Protein AF-A0A6B3F4W2-F1 (afdb_monomer)

Nearest PDB structures (foldseek):
  7u3d-assembly1_F  TM=9.964E-01  e=5.078E-24  Streptomyces venezuelae
  7u3d-assembly2_B  TM=9.986E-01  e=7.527E-24  Streptomyces venezuelae
  7u3d-assembly2_C  TM=9.979E-01  e=2.013E-23  Streptomyces venezuelae
  7u3b-assembly3_I  TM=9.941E-01  e=1.191E-23  Streptomyces venezuelae
  7u39-assembly3_C  TM=9.900E-01  e=1.766E-23  Streptomyces venezuelae

pLDDT: mean 97.23, std 4.32, range [54.66, 98.88]

Structure (mmCIF, N/CA/C/O backbone):
data_AF-A0A6B3F4W2-F1
#
_entry.id   AF-A0A6B3F4W2-F1
#
loop_
_atom_site.group_PDB
_atom_site.id
_atom_site.type_symbol
_atom_site.label_atom_id
_atom_site.label_alt_id
_atom_site.label_comp_id
_atom_site.label_asym_id
_atom_site.label_entity_id
_atom_site.label_seq_id
_atom_site.pdbx_PDB_ins_code
_atom_site.Cartn_x
_atom_site.Cartn_y
_atom_site.Cartn_z
_atom_site.occupancy
_atom_site.B_iso_or_equiv
_atom_site.auth_seq_id
_atom_site.auth_comp_id
_atom_site.auth_asym_id
_atom_site.auth_atom_id
_atom_site.pdbx_PDB_model_num
ATOM 1 N N . LYS A 1 1 ? 0.956 6.447 21.893 1.00 78.25 1 LYS A N 1
ATOM 2 C CA . LYS A 1 1 ? 2.076 5.827 21.159 1.00 78.25 1 LYS A CA 1
ATOM 3 C C . LYS A 1 1 ? 2.528 4.644 21.988 1.00 78.25 1 LYS A C 1
ATOM 5 O O . LYS A 1 1 ? 2.749 4.847 23.180 1.00 78.25 1 LYS A O 1
ATOM 10 N N . THR A 1 2 ? 2.556 3.456 21.407 1.00 95.44 2 THR A N 1
ATOM 11 C CA . THR A 1 2 ? 2.868 2.206 22.108 1.00 95.44 2 THR A CA 1
ATOM 12 C C . THR A 1 2 ? 4.387 2.011 22.120 1.00 95.44 2 THR A C 1
ATOM 14 O O . THR A 1 2 ? 5.024 2.216 21.086 1.00 95.44 2 THR A O 1
ATOM 17 N N . PRO A 1 3 ? 5.024 1.699 23.263 1.00 97.56 3 PRO A N 1
ATOM 18 C CA . PRO A 1 3 ? 6.443 1.354 23.280 1.00 97.56 3 PRO A CA 1
ATOM 19 C C . PRO A 1 3 ? 6.730 0.108 22.429 1.00 97.56 3 PRO A C 1
ATOM 21 O O . PRO A 1 3 ? 5.917 -0.811 22.369 1.00 97.56 3 PRO A O 1
ATOM 24 N N . TRP A 1 4 ? 7.910 0.033 21.806 1.00 97.12 4 TRP A N 1
ATOM 25 C CA . TRP A 1 4 ? 8.286 -1.118 20.966 1.00 97.12 4 TRP A CA 1
ATOM 26 C C . TRP A 1 4 ? 8.235 -2.457 21.713 1.00 97.12 4 TRP A C 1
ATOM 28 O O . TRP A 1 4 ? 7.803 -3.452 21.142 1.00 97.12 4 TRP A O 1
ATOM 38 N N . ALA A 1 5 ? 8.626 -2.474 22.991 1.00 97.69 5 ALA A N 1
ATOM 39 C CA . ALA A 1 5 ? 8.584 -3.674 23.829 1.00 97.69 5 ALA A CA 1
ATOM 40 C C . ALA A 1 5 ? 7.156 -4.188 24.094 1.00 97.69 5 ALA A C 1
ATOM 42 O O . ALA A 1 5 ? 6.980 -5.372 24.359 1.00 97.69 5 ALA A O 1
ATOM 43 N N . ASP A 1 6 ? 6.156 -3.310 23.976 1.00 97.94 6 ASP A N 1
ATOM 44 C CA . ASP A 1 6 ? 4.742 -3.617 24.210 1.00 97.94 6 ASP A CA 1
ATOM 45 C C . ASP A 1 6 ? 3.960 -3.761 22.891 1.00 97.94 6 ASP A C 1
ATOM 47 O O . ASP A 1 6 ? 2.735 -3.894 22.893 1.00 97.94 6 ASP A O 1
ATOM 51 N N . THR A 1 7 ? 4.646 -3.683 21.746 1.00 98.56 7 THR A N 1
ATOM 52 C CA . THR A 1 7 ? 4.001 -3.696 20.432 1.00 98.56 7 THR A CA 1
ATOM 53 C C . THR A 1 7 ? 3.621 -5.112 20.018 1.00 98.56 7 THR A C 1
ATOM 55 O O . THR A 1 7 ? 4.458 -6.010 19.958 1.00 98.56 7 THR A O 1
ATOM 58 N N . VAL A 1 8 ? 2.357 -5.283 19.634 1.00 98.62 8 VAL A N 1
ATOM 59 C CA . VAL A 1 8 ? 1.831 -6.483 18.982 1.00 98.62 8 VAL A CA 1
ATOM 60 C C . VAL A 1 8 ? 1.385 -6.108 17.572 1.00 98.62 8 VAL A C 1
ATOM 62 O O . VAL A 1 8 ? 0.374 -5.421 17.393 1.00 98.62 8 VAL A O 1
ATOM 65 N N . LEU A 1 9 ? 2.168 -6.554 16.587 1.00 98.50 9 LEU A N 1
ATOM 66 C CA . LEU A 1 9 ? 1.933 -6.325 15.162 1.00 98.50 9 LEU A CA 1
ATOM 67 C C . LEU A 1 9 ? 0.877 -7.283 14.607 1.00 98.50 9 LEU A C 1
ATOM 69 O O . LEU A 1 9 ? 0.876 -8.476 14.913 1.00 98.50 9 LEU A O 1
ATOM 73 N N . TYR A 1 10 ? 0.010 -6.756 13.747 1.00 98.81 10 TYR A N 1
ATOM 74 C CA . TYR A 1 10 ? -0.969 -7.526 12.991 1.00 98.81 10 TYR A CA 1
ATOM 75 C C . TYR A 1 10 ? -0.874 -7.192 11.502 1.00 98.81 10 TYR A C 1
ATOM 77 O O . TYR A 1 10 ? -1.415 -6.179 11.048 1.00 98.81 10 TYR A O 1
ATOM 85 N N . GLU A 1 11 ? -0.172 -8.039 10.750 1.00 98.88 11 GLU A N 1
ATOM 86 C CA . GLU A 1 11 ? -0.065 -7.915 9.296 1.00 98.88 11 GLU A CA 1
ATOM 87 C C . GLU A 1 11 ? -1.424 -8.182 8.639 1.00 98.88 11 GLU A C 1
ATOM 89 O O . GLU A 1 11 ? -2.114 -9.163 8.940 1.00 98.88 11 GLU A O 1
ATOM 94 N N . VAL A 1 12 ? -1.847 -7.285 7.749 1.00 98.62 12 VAL A N 1
ATOM 95 C CA . VAL A 1 12 ? -3.183 -7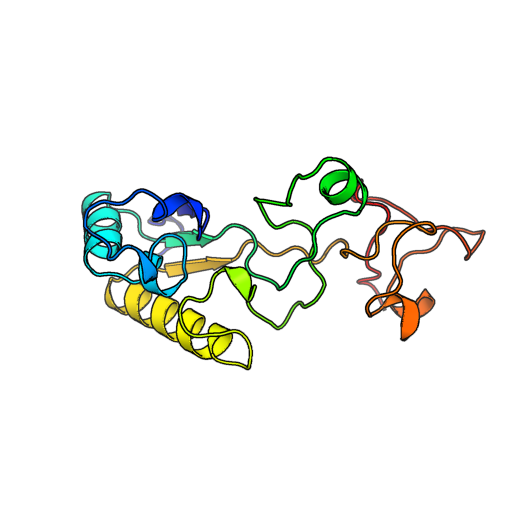.334 7.173 1.00 98.62 12 VAL A CA 1
ATOM 96 C C . VAL A 1 12 ? -3.238 -6.793 5.749 1.00 98.62 12 VAL A C 1
ATOM 98 O O . VAL A 1 12 ? -2.727 -5.730 5.405 1.00 98.62 12 VAL A O 1
ATOM 101 N N . HIS A 1 13 ? -3.971 -7.513 4.903 1.00 98.88 13 HIS A N 1
ATOM 102 C CA . HIS A 1 13 ? -4.321 -7.056 3.567 1.00 98.88 13 HIS A CA 1
ATOM 103 C C . HIS A 1 13 ? -5.634 -6.261 3.596 1.00 98.88 13 HIS A C 1
ATOM 105 O O . HIS A 1 13 ? -6.681 -6.829 3.918 1.00 98.88 13 HIS A O 1
ATOM 111 N N . VAL A 1 14 ? -5.624 -4.995 3.151 1.00 98.81 14 VAL A N 1
ATOM 112 C CA . VAL A 1 14 ? -6.805 -4.094 3.153 1.00 98.81 14 VAL A CA 1
ATOM 113 C C . VAL A 1 14 ? -8.048 -4.767 2.555 1.00 98.81 14 VAL A C 1
ATOM 115 O O . VAL A 1 14 ? -9.087 -4.867 3.209 1.00 98.81 14 VAL A O 1
ATOM 118 N N . LYS A 1 15 ? -7.917 -5.306 1.332 1.00 98.75 15 LYS A N 1
ATOM 119 C CA . LYS A 1 15 ? -8.984 -6.066 0.666 1.00 98.75 15 LYS A CA 1
ATOM 120 C C . LYS A 1 15 ? -9.421 -7.309 1.450 1.00 98.75 15 LYS A C 1
ATOM 122 O O . LYS A 1 15 ? -10.589 -7.432 1.815 1.00 98.75 15 LYS A O 1
ATOM 127 N N . GLY A 1 16 ? -8.501 -8.239 1.701 1.00 98.69 16 GLY A N 1
ATOM 128 C CA . GLY A 1 16 ? -8.818 -9.542 2.296 1.00 98.69 16 GLY A CA 1
ATOM 129 C C . GLY A 1 16 ? -9.481 -9.464 3.664 1.00 98.69 16 GLY A C 1
ATOM 130 O O . GLY A 1 16 ? -10.414 -10.218 3.930 1.00 98.69 16 GLY A O 1
ATOM 131 N N . PHE A 1 17 ? -9.051 -8.515 4.496 1.00 98.81 17 PHE A N 1
ATOM 132 C CA . PHE A 1 17 ? -9.490 -8.396 5.883 1.00 98.81 17 PHE A CA 1
ATOM 133 C C . PHE A 1 17 ? -11.002 -8.243 6.034 1.00 98.81 17 PHE A C 1
ATOM 135 O O . PHE A 1 17 ? -11.610 -8.835 6.923 1.00 98.81 17 PHE A O 1
ATOM 142 N N . THR A 1 18 ? -11.626 -7.467 5.145 1.00 98.69 18 THR A N 1
ATOM 143 C CA . THR A 1 18 ? -13.049 -7.126 5.263 1.00 98.69 18 THR A CA 1
ATOM 144 C C . THR A 1 18 ? -13.909 -7.641 4.117 1.00 98.69 18 THR A C 1
ATOM 146 O O . THR A 1 18 ? -15.134 -7.584 4.229 1.00 98.69 18 THR A O 1
ATOM 149 N N . MET A 1 19 ? -13.321 -8.216 3.057 1.00 98.69 19 MET A N 1
ATOM 150 C CA . MET A 1 19 ? -14.052 -8.656 1.856 1.00 98.69 19 MET A CA 1
ATOM 151 C C . MET A 1 19 ? -15.241 -9.581 2.169 1.00 98.69 19 MET A C 1
ATOM 153 O O . MET A 1 19 ? -16.282 -9.513 1.519 1.00 98.69 19 MET A O 1
ATOM 157 N N . ARG A 1 20 ? -15.111 -10.439 3.189 1.00 98.44 20 ARG A N 1
ATOM 158 C CA . ARG A 1 20 ? -16.156 -11.396 3.598 1.00 98.44 20 ARG A CA 1
ATOM 159 C C . ARG A 1 20 ? -16.777 -11.092 4.962 1.00 98.44 20 ARG A C 1
ATOM 161 O O . ARG A 1 20 ? -17.509 -11.925 5.489 1.00 98.44 20 ARG A O 1
ATOM 168 N N . HIS A 1 21 ? -16.505 -9.927 5.546 1.00 98.19 21 HIS A N 1
ATOM 169 C CA . HIS A 1 21 ? -16.953 -9.620 6.900 1.00 98.19 21 HIS A CA 1
ATOM 170 C C . HIS A 1 21 ? -18.467 -9.310 6.925 1.00 98.19 21 HIS A C 1
ATOM 172 O O . HIS A 1 21 ? -18.901 -8.322 6.323 1.00 98.19 21 HIS A O 1
ATOM 178 N N . PRO A 1 22 ? -19.300 -10.092 7.643 1.00 97.50 22 PRO A N 1
ATOM 179 C CA . PRO A 1 22 ? -20.758 -9.967 7.572 1.00 97.50 22 PRO A CA 1
ATOM 180 C C . PRO A 1 22 ? -21.269 -8.649 8.166 1.00 97.50 22 PRO A C 1
ATOM 182 O O . PRO A 1 22 ? -22.186 -8.048 7.618 1.00 97.50 22 PRO A O 1
ATOM 185 N N . GLY A 1 23 ? -20.624 -8.156 9.229 1.00 98.00 23 GLY A N 1
ATOM 186 C CA . GLY A 1 23 ? -20.973 -6.893 9.893 1.00 98.00 23 GLY A CA 1
ATOM 187 C C . GLY A 1 23 ? -20.516 -5.613 9.180 1.00 98.00 23 GLY A C 1
ATOM 188 O O . GLY A 1 23 ? -20.564 -4.549 9.788 1.00 98.00 23 GLY A O 1
ATOM 189 N N . ILE A 1 24 ? -20.015 -5.703 7.942 1.00 98.62 24 ILE A N 1
ATOM 190 C CA . ILE A 1 24 ? -19.606 -4.545 7.131 1.00 98.62 24 ILE A CA 1
ATOM 191 C C . ILE A 1 24 ? -20.517 -4.478 5.896 1.00 98.62 24 ILE A C 1
ATOM 193 O O . ILE A 1 24 ? -20.681 -5.509 5.228 1.00 98.62 24 ILE A O 1
ATOM 197 N N . PRO A 1 25 ? -21.115 -3.312 5.573 1.00 98.56 25 PRO A N 1
ATOM 198 C CA . PRO A 1 25 ? -21.917 -3.132 4.364 1.00 98.56 25 PRO A CA 1
ATOM 199 C C . PRO A 1 25 ? -21.156 -3.545 3.104 1.00 98.56 25 PRO A C 1
ATOM 201 O O . PRO A 1 25 ? -19.981 -3.220 2.962 1.00 98.56 25 PRO A O 1
ATOM 204 N N . ALA A 1 26 ? -21.826 -4.232 2.174 1.00 98.25 26 ALA A N 1
ATOM 205 C CA . ALA A 1 26 ? -21.176 -4.845 1.010 1.00 98.25 26 ALA A CA 1
ATOM 206 C C . ALA A 1 26 ? -20.313 -3.867 0.189 1.00 98.25 26 ALA A C 1
ATOM 208 O O . ALA A 1 26 ? -19.231 -4.241 -0.245 1.00 98.25 26 ALA A O 1
ATOM 209 N N . HIS A 1 27 ? -20.749 -2.613 0.045 1.00 97.94 27 HIS A N 1
ATOM 210 C CA . HIS A 1 27 ? -20.037 -1.576 -0.712 1.00 97.94 27 HIS A CA 1
ATOM 211 C C . HIS A 1 27 ? -18.763 -1.040 -0.026 1.00 97.94 27 HIS A C 1
ATOM 213 O O . HIS A 1 27 ? -17.980 -0.350 -0.667 1.00 97.94 27 HIS A O 1
ATOM 219 N N . LEU A 1 28 ? -18.546 -1.343 1.260 1.00 98.62 28 LEU A N 1
ATOM 220 C CA . LEU A 1 28 ? -17.332 -0.977 2.008 1.00 98.62 28 LEU A CA 1
ATOM 221 C C . LEU A 1 28 ? -16.374 -2.163 2.178 1.00 98.62 28 LEU A C 1
ATOM 223 O O . LEU A 1 28 ? -15.293 -2.022 2.739 1.00 98.62 28 LEU A O 1
ATOM 227 N N . ARG A 1 29 ? -16.772 -3.371 1.770 1.00 98.75 29 ARG A N 1
ATOM 228 C CA . ARG A 1 29 ? -15.958 -4.568 1.993 1.00 98.75 29 ARG A CA 1
ATOM 229 C C . ARG A 1 29 ? -14.713 -4.540 1.116 1.00 98.75 29 ARG A C 1
ATOM 231 O O . ARG A 1 29 ? -14.782 -4.348 -0.092 1.00 98.75 29 ARG A O 1
ATOM 238 N N . GLY A 1 30 ? -13.574 -4.799 1.741 1.00 98.69 30 GLY A N 1
ATOM 239 C CA . GLY A 1 30 ? -12.268 -4.804 1.104 1.00 98.69 30 GLY A CA 1
ATOM 240 C C . GLY A 1 30 ? -11.736 -3.427 0.722 1.00 98.69 30 GLY A C 1
ATOM 241 O O . GLY A 1 30 ? -10.894 -3.343 -0.171 1.00 98.69 30 GLY A O 1
ATOM 242 N N . THR A 1 31 ? -12.215 -2.374 1.384 1.00 98.88 31 THR A N 1
ATOM 243 C CA . THR A 1 31 ? -11.756 -0.998 1.176 1.00 98.88 31 THR A CA 1
ATOM 244 C C . THR A 1 31 ? -11.145 -0.408 2.446 1.00 98.88 31 THR A C 1
ATOM 246 O O . THR A 1 31 ? -11.275 -0.973 3.539 1.00 98.88 31 THR A O 1
ATOM 249 N N . TYR A 1 32 ? -10.506 0.757 2.325 1.00 98.88 32 TYR A N 1
ATOM 250 C CA . TYR A 1 32 ? -10.028 1.536 3.469 1.00 98.88 32 TYR A CA 1
ATOM 251 C C . TYR A 1 32 ? -11.173 1.864 4.438 1.00 98.88 32 TYR A C 1
ATOM 253 O O . TYR A 1 32 ? -11.040 1.666 5.647 1.00 98.88 32 TYR A O 1
ATOM 261 N N . ALA A 1 33 ? -12.335 2.280 3.920 1.00 98.81 33 ALA A N 1
ATOM 262 C CA . ALA A 1 33 ? -13.528 2.507 4.736 1.00 98.81 33 ALA A CA 1
ATOM 263 C C . ALA A 1 33 ? -14.032 1.230 5.436 1.00 98.81 33 ALA A C 1
ATOM 265 O O . ALA A 1 33 ? -14.513 1.301 6.566 1.00 98.81 33 ALA A O 1
ATOM 266 N N . GLY A 1 34 ? -13.893 0.060 4.807 1.00 98.75 34 GLY A N 1
ATOM 267 C CA . GLY A 1 34 ? -14.177 -1.227 5.441 1.00 98.75 34 GLY A CA 1
ATOM 268 C C . GLY A 1 34 ? -13.274 -1.503 6.635 1.00 98.75 34 GLY A C 1
ATOM 269 O O . GLY A 1 34 ? -13.760 -1.865 7.705 1.00 98.75 34 GLY A O 1
ATOM 270 N N . LEU A 1 35 ? -11.965 -1.300 6.480 1.00 98.75 35 LEU A N 1
ATOM 271 C CA . LEU A 1 35 ? -10.990 -1.497 7.558 1.00 98.75 35 LEU A CA 1
ATOM 272 C C . LEU A 1 35 ? -11.217 -0.512 8.721 1.00 98.75 35 LEU A C 1
ATOM 274 O O . LEU A 1 35 ? -11.045 -0.873 9.883 1.00 98.75 35 LEU A O 1
ATOM 278 N N . ALA A 1 36 ? -11.695 0.695 8.412 1.00 98.69 36 ALA A N 1
ATOM 279 C CA . ALA A 1 36 ? -12.092 1.720 9.377 1.00 98.69 36 ALA A CA 1
ATOM 280 C C . ALA A 1 36 ? -13.461 1.474 10.044 1.00 98.69 36 ALA A C 1
ATOM 282 O O . ALA A 1 36 ? -13.835 2.192 10.973 1.00 98.69 36 ALA A O 1
ATOM 283 N N . HIS A 1 37 ? -14.250 0.512 9.558 1.00 98.81 37 HIS A N 1
ATOM 284 C CA . HIS A 1 37 ? -15.622 0.308 10.013 1.00 98.81 37 HIS A CA 1
ATOM 285 C C . HIS A 1 37 ? -15.661 -0.142 11.489 1.00 98.81 37 HIS A C 1
ATOM 287 O O . HIS A 1 37 ? -14.836 -0.970 11.889 1.00 98.81 37 HIS A O 1
ATOM 293 N N . PRO A 1 38 ? -16.653 0.285 12.303 1.00 98.75 38 PRO A N 1
ATOM 294 C CA . PRO A 1 38 ? -16.742 -0.095 13.717 1.00 98.75 38 PRO A CA 1
ATOM 295 C C . PRO A 1 38 ? -16.645 -1.602 13.983 1.00 98.75 38 PRO A C 1
ATOM 297 O O . PRO A 1 38 ? -16.038 -2.017 14.965 1.00 98.75 38 PRO A O 1
ATOM 300 N N . ALA A 1 39 ? -17.191 -2.435 13.090 1.00 98.69 39 ALA A N 1
ATOM 301 C CA . ALA A 1 39 ? -17.102 -3.892 13.203 1.00 98.69 39 ALA A CA 1
ATOM 302 C C . ALA A 1 39 ? -15.656 -4.423 13.087 1.00 98.69 39 ALA A C 1
ATOM 304 O O . ALA A 1 39 ? -15.267 -5.301 13.860 1.00 98.69 39 ALA A O 1
ATOM 305 N N . ALA A 1 40 ? -14.863 -3.864 12.166 1.00 98.69 40 ALA A N 1
ATOM 306 C CA . ALA A 1 40 ? -13.452 -4.199 11.984 1.00 98.69 40 ALA A CA 1
ATOM 307 C C . ALA A 1 40 ? -12.615 -3.714 13.177 1.00 98.69 40 ALA A C 1
ATOM 309 O O . ALA A 1 40 ? -11.874 -4.491 13.778 1.00 98.69 40 ALA A O 1
ATOM 310 N N . LEU A 1 41 ? -12.808 -2.458 13.594 1.00 98.75 41 LEU A N 1
ATOM 311 C CA . LEU A 1 41 ? -12.114 -1.884 14.751 1.00 98.75 41 LEU A CA 1
ATOM 312 C C . LEU A 1 41 ? -12.426 -2.645 16.043 1.00 98.75 41 LEU A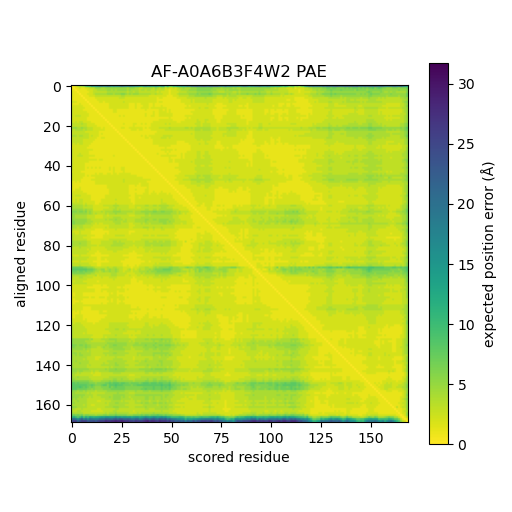 C 1
ATOM 314 O O . LEU A 1 41 ? -11.530 -2.913 16.838 1.00 98.75 41 LEU A O 1
ATOM 318 N N . ALA A 1 42 ? -13.685 -3.038 16.250 1.00 98.56 42 ALA A N 1
ATOM 319 C CA . ALA A 1 42 ? -14.076 -3.833 17.406 1.00 98.56 42 ALA A CA 1
ATOM 320 C C . ALA A 1 42 ? -13.396 -5.210 17.407 1.00 98.56 42 ALA A C 1
ATOM 322 O O . ALA A 1 42 ? -13.048 -5.705 18.475 1.00 98.56 42 ALA A O 1
ATOM 323 N N . HIS A 1 43 ? -13.196 -5.830 16.238 1.00 98.56 43 HIS A N 1
ATOM 324 C CA . HIS A 1 43 ? -12.423 -7.066 16.135 1.00 98.56 43 HIS A CA 1
ATOM 325 C C . HIS A 1 43 ? -10.959 -6.851 16.538 1.00 98.56 43 HIS A C 1
ATOM 327 O O . HIS A 1 43 ? -10.489 -7.558 17.425 1.00 98.56 43 HIS A O 1
ATOM 333 N N . LEU A 1 44 ? -10.280 -5.849 15.971 1.00 98.62 44 LEU A N 1
ATOM 334 C CA . LEU A 1 44 ? -8.876 -5.555 16.289 1.00 98.62 44 LEU A CA 1
ATOM 335 C C . LEU A 1 44 ? -8.681 -5.233 17.779 1.00 98.62 44 LEU A C 1
ATOM 337 O O . LEU A 1 44 ? -7.788 -5.784 18.417 1.00 98.62 44 LEU A O 1
ATOM 341 N N . LYS A 1 45 ? -9.578 -4.429 18.368 1.00 98.50 45 LYS A N 1
ATOM 342 C CA . LYS A 1 45 ? -9.562 -4.141 19.811 1.00 98.50 45 LYS A CA 1
ATOM 343 C C . LYS A 1 45 ? -9.748 -5.392 20.667 1.00 98.50 45 LYS A C 1
ATOM 345 O O . LYS A 1 45 ? -9.047 -5.547 21.657 1.00 98.50 45 LYS A O 1
ATOM 350 N N . ARG A 1 46 ? -10.691 -6.274 20.309 1.00 98.50 46 ARG A N 1
ATOM 351 C CA . ARG A 1 46 ? -10.907 -7.536 21.041 1.00 98.50 46 ARG A CA 1
ATOM 352 C C . ARG A 1 46 ? -9.723 -8.488 20.912 1.00 98.50 46 ARG A C 1
ATOM 354 O O . ARG A 1 46 ? -9.450 -9.214 21.857 1.00 98.50 46 ARG A O 1
ATOM 361 N N . LEU A 1 47 ? -9.060 -8.497 19.755 1.00 98.50 47 LEU A N 1
ATOM 362 C CA . LEU A 1 47 ? -7.859 -9.296 19.527 1.00 98.50 47 LEU A CA 1
ATOM 363 C C . LEU A 1 47 ? -6.673 -8.792 20.368 1.00 98.50 47 LEU A C 1
ATOM 365 O O . LEU A 1 47 ? -5.813 -9.587 20.726 1.00 98.50 47 LEU A O 1
ATOM 369 N N . GLY A 1 48 ? -6.656 -7.500 20.717 1.00 98.38 48 GLY A N 1
ATOM 370 C CA . GLY A 1 48 ? -5.644 -6.901 21.593 1.00 98.38 48 GLY A CA 1
ATOM 371 C C . GLY A 1 48 ? -4.371 -6.457 20.871 1.00 98.38 48 GLY A C 1
ATOM 372 O O . GLY A 1 48 ? -3.347 -6.255 21.514 1.00 98.38 48 GLY A O 1
ATOM 373 N N . VAL A 1 49 ? -4.421 -6.310 19.544 1.00 98.69 49 VAL A N 1
ATOM 374 C CA . VAL A 1 49 ? -3.278 -5.835 18.749 1.00 98.69 49 VAL A CA 1
ATOM 375 C C . VAL A 1 49 ? -3.074 -4.339 18.958 1.00 98.69 49 VAL A C 1
ATOM 377 O O . VAL A 1 49 ? -4.038 -3.590 19.136 1.00 98.69 49 VAL A O 1
ATOM 380 N N . THR A 1 50 ? -1.824 -3.889 18.910 1.00 98.69 50 THR A N 1
ATOM 381 C CA . THR A 1 50 ? -1.484 -2.476 19.139 1.00 98.69 50 THR A CA 1
ATOM 382 C C . THR A 1 50 ? -1.182 -1.736 17.845 1.00 98.69 50 THR A C 1
ATOM 384 O O . THR A 1 50 ? -1.282 -0.513 17.802 1.00 98.69 50 THR A O 1
ATOM 387 N N . ALA A 1 51 ? -0.813 -2.463 16.792 1.00 98.81 51 ALA A N 1
ATOM 388 C CA . ALA A 1 51 ? -0.471 -1.908 15.496 1.00 98.81 51 ALA A CA 1
ATOM 389 C C . ALA A 1 51 ? -0.935 -2.845 14.376 1.00 98.81 51 ALA A C 1
ATOM 391 O O . ALA A 1 51 ? -0.833 -4.067 14.493 1.00 98.81 51 ALA A O 1
ATOM 392 N N . VAL A 1 52 ? -1.424 -2.265 13.282 1.00 98.81 52 VAL A N 1
ATOM 393 C CA . VAL A 1 52 ? -1.643 -2.989 12.027 1.00 98.81 52 VAL A CA 1
ATOM 394 C C . VAL A 1 52 ? -0.520 -2.668 11.055 1.00 98.81 52 VAL A C 1
ATOM 396 O O . VAL A 1 52 ? -0.159 -1.502 10.883 1.00 98.81 52 VAL A O 1
ATOM 399 N N . GLU A 1 53 ? 0.005 -3.696 10.402 1.00 98.88 53 GLU A N 1
ATOM 400 C CA . GLU A 1 53 ? 0.946 -3.556 9.296 1.00 98.88 53 GLU A CA 1
ATOM 401 C C . GLU A 1 53 ? 0.203 -3.853 7.998 1.00 98.88 53 GLU A C 1
ATOM 403 O O . GLU A 1 53 ? -0.269 -4.965 7.768 1.00 98.88 53 GLU A O 1
ATOM 408 N N . LEU A 1 54 ? -0.001 -2.823 7.181 1.00 98.88 54 LEU A N 1
ATOM 409 C CA . LEU A 1 54 ? -0.719 -2.969 5.925 1.00 98.88 54 LEU A CA 1
ATOM 410 C C . LEU A 1 54 ? 0.232 -3.503 4.859 1.00 98.88 54 LEU A C 1
ATOM 412 O O . LEU A 1 54 ? 1.250 -2.864 4.591 1.00 98.88 54 LEU A O 1
ATOM 416 N N . LEU A 1 55 ? -0.173 -4.579 4.177 1.00 98.88 55 LEU A N 1
ATOM 417 C CA . LEU A 1 55 ? 0.409 -4.933 2.877 1.00 98.88 55 LEU A CA 1
ATOM 418 C C . LEU A 1 55 ? 0.355 -3.727 1.919 1.00 98.88 55 LEU A C 1
ATOM 420 O O . LEU A 1 55 ? -0.491 -2.843 2.111 1.00 98.88 55 LEU A O 1
ATOM 424 N N . PRO A 1 56 ? 1.198 -3.695 0.869 1.00 98.56 56 PRO A N 1
ATOM 425 C CA . PRO A 1 56 ? 1.430 -2.512 0.051 1.00 98.56 56 PRO A CA 1
ATOM 426 C C . PRO A 1 56 ? 0.174 -1.723 -0.332 1.00 98.56 56 PRO A C 1
ATOM 428 O O . PRO A 1 56 ? -0.761 -2.217 -0.969 1.00 98.56 56 PRO A O 1
ATOM 431 N N . VAL A 1 57 ? 0.191 -0.440 0.036 1.00 98.69 57 VAL A N 1
ATOM 432 C CA . VAL A 1 57 ? -0.873 0.525 -0.276 1.00 98.69 57 VAL A CA 1
ATOM 433 C C . VAL A 1 57 ? -0.421 1.640 -1.208 1.00 98.69 57 VAL A C 1
ATOM 435 O O . VAL A 1 57 ? -1.247 2.481 -1.544 1.00 98.69 57 VAL A O 1
ATOM 438 N N . HIS A 1 58 ? 0.838 1.668 -1.655 1.00 98.56 58 HIS A N 1
ATOM 439 C CA . HIS A 1 58 ? 1.224 2.514 -2.787 1.00 98.56 58 HIS A CA 1
ATOM 440 C C . HIS A 1 58 ? 0.397 2.146 -4.020 1.00 98.56 58 HIS A C 1
ATOM 442 O O . HIS A 1 58 ? 0.007 0.992 -4.205 1.00 98.56 58 HIS A O 1
ATOM 448 N N . GLN A 1 59 ? 0.170 3.102 -4.914 1.00 98.50 59 GLN A N 1
ATOM 449 C CA . GLN A 1 59 ? -0.432 2.801 -6.200 1.00 98.50 59 GLN A CA 1
ATOM 450 C C . GLN A 1 59 ? 0.491 1.840 -6.953 1.00 98.50 59 GLN A C 1
ATOM 452 O O . GLN A 1 59 ? 1.605 2.206 -7.328 1.00 98.50 59 GLN A O 1
ATOM 457 N N . PHE A 1 60 ? 0.012 0.617 -7.173 1.00 98.38 60 PHE A N 1
ATOM 458 C CA . PHE A 1 60 ? 0.691 -0.422 -7.940 1.00 98.38 60 PHE A CA 1
ATOM 459 C C . PHE A 1 60 ? -0.032 -0.722 -9.257 1.00 98.38 60 PHE A C 1
ATOM 461 O O . PHE A 1 60 ? -1.178 -0.306 -9.467 1.00 98.38 60 PHE A O 1
ATOM 468 N N . ALA A 1 61 ? 0.653 -1.444 -10.141 1.00 97.38 61 ALA A N 1
ATOM 469 C CA . ALA A 1 61 ? 0.101 -1.976 -11.383 1.00 97.38 61 ALA A CA 1
ATOM 470 C C . ALA A 1 61 ? 0.148 -3.509 -11.384 1.00 97.38 61 ALA A C 1
ATOM 472 O O . ALA A 1 61 ? 0.940 -4.123 -10.669 1.00 97.38 61 ALA A O 1
ATOM 473 N N . HIS A 1 62 ? -0.703 -4.135 -12.193 1.00 97.00 62 HIS A N 1
ATOM 474 C CA . HIS A 1 62 ? -0.651 -5.576 -12.416 1.00 97.00 62 HIS A CA 1
ATOM 475 C C . HIS A 1 62 ? 0.374 -5.901 -13.504 1.00 97.00 62 HIS A C 1
ATOM 477 O O . HIS A 1 62 ? 0.427 -5.238 -14.538 1.00 97.00 62 HIS A O 1
ATOM 483 N N . GLU A 1 63 ? 1.175 -6.931 -13.274 1.00 95.88 63 GLU A N 1
ATOM 484 C CA . GLU A 1 63 ? 2.190 -7.404 -14.201 1.00 95.88 63 GLU A CA 1
ATOM 485 C C . GLU A 1 63 ? 1.546 -7.977 -15.470 1.00 95.88 63 GLU A C 1
ATOM 487 O O . GLU A 1 63 ? 0.552 -8.706 -15.407 1.00 95.88 63 GLU A O 1
ATOM 492 N N . ASP A 1 64 ? 2.157 -7.718 -16.630 1.00 93.00 64 ASP A N 1
ATOM 493 C CA . ASP A 1 64 ? 1.663 -8.183 -17.937 1.00 93.00 64 ASP A CA 1
ATOM 494 C C . ASP A 1 64 ? 1.419 -9.704 -17.964 1.00 93.00 64 ASP A C 1
ATOM 496 O O . ASP A 1 64 ? 0.386 -10.178 -18.435 1.00 93.00 64 ASP A O 1
ATOM 500 N N . HIS A 1 65 ? 2.326 -10.488 -17.375 1.00 93.56 65 HIS A N 1
ATOM 501 C CA . HIS A 1 65 ? 2.198 -11.945 -17.336 1.00 93.56 65 HIS A CA 1
ATOM 502 C C . HIS A 1 65 ? 1.010 -12.437 -16.482 1.00 93.56 65 HIS A C 1
ATOM 504 O O . HIS A 1 65 ? 0.480 -13.517 -16.755 1.00 93.56 65 HIS A O 1
ATOM 510 N N . LEU A 1 66 ? 0.574 -11.673 -15.469 1.00 97.06 66 LEU A N 1
ATOM 511 C CA . LEU A 1 66 ? -0.643 -11.973 -14.707 1.00 97.06 66 LEU A CA 1
ATOM 512 C C . LEU A 1 66 ? -1.879 -11.629 -15.533 1.00 97.06 66 LEU A C 1
ATOM 514 O O . LEU A 1 66 ? -2.773 -12.465 -15.669 1.00 97.06 66 LEU A O 1
ATOM 518 N N . LEU A 1 67 ? -1.894 -10.446 -16.151 1.00 95.31 67 LEU A N 1
ATOM 519 C CA . LEU A 1 67 ? -3.012 -9.987 -16.974 1.00 95.31 67 LEU A CA 1
ATOM 520 C C . LEU A 1 67 ? -3.284 -10.932 -18.150 1.00 95.31 67 LEU A C 1
ATOM 522 O O . LEU A 1 67 ? -4.432 -11.312 -18.376 1.00 95.31 67 LEU A O 1
ATOM 526 N N . ARG A 1 68 ? -2.238 -11.417 -18.835 1.00 95.75 68 ARG A N 1
ATOM 527 C CA . ARG A 1 68 ? -2.362 -12.423 -19.912 1.00 95.75 68 ARG A CA 1
ATOM 528 C C . ARG A 1 68 ? -2.992 -13.741 -19.460 1.00 95.75 68 ARG A C 1
ATOM 530 O O . ARG A 1 68 ? -3.488 -14.493 -20.292 1.00 95.75 68 ARG A O 1
ATOM 537 N N . ARG A 1 69 ? -2.967 -14.033 -18.159 1.00 97.88 69 ARG A N 1
ATOM 538 C CA . ARG A 1 69 ? -3.566 -15.228 -17.548 1.00 97.88 69 ARG A CA 1
ATOM 539 C C . ARG A 1 69 ? -4.928 -14.948 -16.906 1.00 97.88 69 ARG A C 1
ATOM 541 O O . ARG A 1 69 ? -5.468 -15.835 -16.254 1.00 97.88 69 ARG A O 1
ATOM 548 N N . GLY A 1 70 ? -5.468 -13.736 -17.049 1.00 97.50 70 GLY A N 1
ATOM 549 C CA . GLY A 1 70 ? -6.695 -13.317 -16.366 1.00 97.50 70 GLY A CA 1
ATOM 550 C C . GLY A 1 70 ? -6.535 -13.194 -14.846 1.00 97.50 70 GLY A C 1
ATOM 551 O O . GLY A 1 70 ? -7.516 -13.304 -14.115 1.00 97.50 70 GLY A O 1
ATOM 552 N N . LEU A 1 71 ? -5.304 -13.008 -14.363 1.00 98.25 71 LEU A N 1
ATOM 553 C CA . LEU A 1 71 ? -4.977 -12.837 -12.950 1.00 98.25 71 LEU A CA 1
ATOM 554 C C . LEU A 1 71 ? -4.675 -11.367 -12.636 1.00 98.25 71 LEU A C 1
ATOM 556 O O . LEU A 1 71 ? -4.377 -10.563 -13.517 1.00 98.25 71 LEU A O 1
ATOM 560 N N . THR A 1 72 ? -4.708 -11.030 -11.350 1.00 97.69 72 THR A N 1
ATOM 561 C CA . THR A 1 72 ? -4.371 -9.699 -10.833 1.00 97.69 72 THR A CA 1
ATOM 562 C C . THR A 1 72 ? -3.340 -9.814 -9.725 1.00 97.69 72 THR A C 1
ATOM 564 O O . THR A 1 72 ? -3.393 -10.761 -8.939 1.00 97.69 72 THR A O 1
ATOM 567 N N . ASN A 1 73 ? -2.466 -8.817 -9.603 1.00 97.88 73 ASN A N 1
ATOM 568 C CA . ASN A 1 73 ? -1.611 -8.689 -8.427 1.00 97.88 73 ASN A CA 1
ATOM 569 C C . ASN A 1 73 ? -2.479 -8.381 -7.204 1.00 97.88 73 ASN A C 1
ATOM 571 O O . ASN A 1 73 ? -3.092 -7.316 -7.132 1.00 97.88 73 ASN A O 1
ATOM 575 N N . TYR A 1 74 ? -2.577 -9.350 -6.297 1.00 98.56 74 TYR A N 1
ATOM 576 C CA . TYR A 1 74 ? -3.350 -9.203 -5.074 1.00 98.56 74 TYR A CA 1
ATOM 577 C C . TYR A 1 74 ? -2.552 -8.425 -4.029 1.00 98.56 74 TYR A C 1
ATOM 579 O O . TYR A 1 74 ? -3.029 -7.403 -3.562 1.00 98.56 74 TYR A O 1
ATOM 587 N N . TRP A 1 75 ? -1.325 -8.861 -3.728 1.00 98.56 75 TRP A N 1
ATOM 588 C CA . TRP A 1 75 ? -0.519 -8.290 -2.646 1.00 98.56 75 TRP A CA 1
ATOM 589 C C . TRP A 1 75 ? -0.080 -6.843 -2.881 1.00 98.56 75 TRP A C 1
ATOM 591 O O . TRP A 1 75 ? 0.008 -6.080 -1.926 1.00 98.56 75 TRP A O 1
ATOM 601 N N . GLY A 1 76 ? 0.185 -6.454 -4.129 1.00 98.00 76 GLY A N 1
ATOM 602 C CA . GLY A 1 76 ? 0.519 -5.076 -4.482 1.00 98.00 76 GLY A CA 1
ATOM 603 C C . GLY A 1 76 ? 2.001 -4.703 -4.391 1.00 98.00 76 GLY A C 1
ATOM 604 O O . GLY A 1 76 ? 2.322 -3.520 -4.510 1.00 98.00 76 GLY A O 1
ATOM 605 N N . TYR A 1 77 ? 2.916 -5.672 -4.236 1.00 98.44 77 TYR A N 1
ATOM 606 C CA . TYR A 1 77 ? 4.376 -5.459 -4.277 1.00 98.44 77 TYR A CA 1
ATOM 607 C C . TYR A 1 77 ? 4.880 -5.124 -5.694 1.00 98.44 77 TYR A C 1
ATOM 609 O O . TYR A 1 77 ? 5.708 -5.834 -6.247 1.00 98.44 77 TYR A O 1
ATOM 617 N N . ASN A 1 78 ? 4.332 -4.076 -6.313 1.00 97.94 78 ASN A N 1
ATOM 618 C CA . ASN A 1 78 ? 4.650 -3.663 -7.679 1.00 97.94 78 ASN A CA 1
ATOM 619 C C . ASN A 1 78 ? 4.355 -2.162 -7.883 1.00 97.94 78 ASN A C 1
ATOM 621 O O . ASN A 1 78 ? 3.510 -1.760 -8.688 1.00 97.94 78 ASN A O 1
ATOM 625 N N . SER A 1 79 ? 4.981 -1.318 -7.058 1.00 97.56 79 SER A N 1
ATOM 626 C CA . SER A 1 79 ? 4.665 0.116 -6.953 1.00 97.56 79 SER A CA 1
ATOM 627 C C . SER A 1 79 ? 4.962 0.894 -8.246 1.00 97.56 79 SER A C 1
ATOM 629 O O . SER A 1 79 ? 5.985 0.675 -8.894 1.00 97.56 79 SER A O 1
ATOM 631 N N . ILE A 1 80 ? 4.096 1.853 -8.590 1.00 97.31 80 ILE A N 1
ATOM 632 C CA . ILE A 1 80 ? 4.315 2.855 -9.653 1.00 97.31 80 ILE A CA 1
ATOM 633 C C . ILE A 1 80 ? 4.094 4.298 -9.173 1.00 97.31 80 ILE A C 1
ATOM 635 O O . ILE A 1 80 ? 4.649 5.231 -9.747 1.00 97.31 80 ILE A O 1
ATOM 639 N N . GLY A 1 81 ? 3.313 4.495 -8.106 1.00 96.88 81 GLY A N 1
ATOM 640 C CA . GLY A 1 81 ? 3.072 5.800 -7.493 1.00 96.88 81 GLY A CA 1
ATOM 641 C C . GLY A 1 81 ? 3.318 5.775 -5.988 1.00 96.88 81 GLY A C 1
ATOM 642 O O . GLY A 1 81 ? 2.421 5.424 -5.227 1.00 96.88 81 GLY A O 1
ATOM 643 N N . TYR A 1 82 ? 4.511 6.199 -5.560 1.00 97.25 82 TYR A N 1
ATOM 644 C CA . TYR A 1 82 ? 4.933 6.190 -4.148 1.00 97.25 82 TYR A CA 1
ATOM 645 C C . TYR A 1 82 ? 4.133 7.126 -3.233 1.00 97.25 82 TYR A C 1
ATOM 647 O O . TYR A 1 82 ? 4.071 6.919 -2.029 1.00 97.25 82 TYR A O 1
ATOM 655 N N . PHE A 1 83 ? 3.494 8.151 -3.798 1.00 97.62 83 PHE A N 1
ATOM 656 C CA . PHE A 1 83 ? 2.769 9.175 -3.035 1.00 97.62 83 PHE A CA 1
ATOM 657 C C . PHE A 1 83 ? 1.245 9.061 -3.151 1.00 97.62 83 PHE A C 1
ATOM 659 O O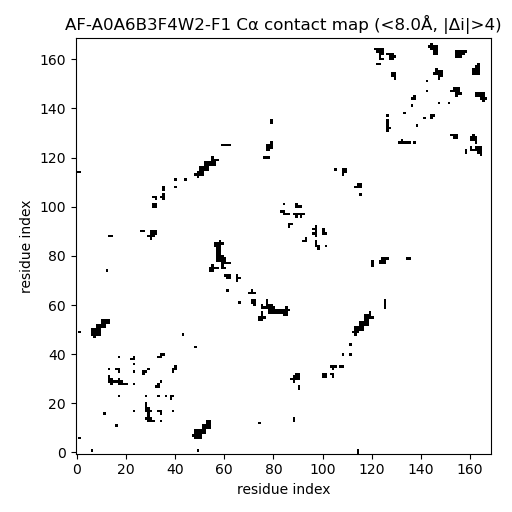 . PHE A 1 83 ? 0.517 9.894 -2.614 1.00 97.62 83 PHE A O 1
ATOM 666 N N . ALA A 1 84 ? 0.749 8.050 -3.864 1.00 97.94 84 ALA A N 1
ATOM 667 C CA . ALA A 1 84 ? -0.675 7.832 -4.072 1.00 97.94 84 ALA A CA 1
ATOM 668 C C . ALA A 1 84 ? -1.100 6.522 -3.396 1.00 97.94 84 ALA A C 1
ATOM 670 O O . ALA A 1 84 ? -0.510 5.486 -3.700 1.00 97.94 84 ALA A O 1
ATOM 671 N N . PRO A 1 85 ? -2.125 6.525 -2.524 1.00 98.38 85 PRO A N 1
ATOM 672 C CA . PRO A 1 85 ? -2.751 5.293 -2.062 1.00 98.38 85 PRO A CA 1
ATOM 673 C C . PRO A 1 85 ? -3.382 4.526 -3.230 1.00 98.38 85 PRO A C 1
ATOM 675 O O . PRO A 1 85 ? -3.921 5.140 -4.155 1.00 98.38 85 PRO A O 1
ATOM 678 N N . HIS A 1 86 ? -3.350 3.196 -3.179 1.00 98.62 86 HIS A N 1
ATOM 679 C CA . HIS A 1 86 ? -3.884 2.339 -4.227 1.00 98.62 86 HIS A CA 1
ATOM 680 C C . HIS A 1 86 ? -5.388 2.551 -4.405 1.00 98.62 86 HIS A C 1
ATOM 682 O O . HIS A 1 86 ? -6.207 2.216 -3.546 1.00 98.62 86 HIS A O 1
ATOM 688 N N . ALA A 1 87 ? -5.761 3.089 -5.562 1.00 97.81 87 ALA A N 1
ATOM 689 C CA . ALA A 1 87 ? -7.108 3.579 -5.799 1.00 97.81 87 ALA A CA 1
ATOM 690 C C . ALA A 1 87 ? -8.181 2.475 -5.743 1.00 97.81 87 ALA A C 1
ATOM 692 O O . ALA A 1 87 ? -9.306 2.743 -5.331 1.00 97.81 87 ALA A O 1
ATOM 693 N N . ALA A 1 88 ? -7.845 1.223 -6.085 1.00 97.62 88 ALA A N 1
ATOM 694 C CA . ALA A 1 88 ? -8.804 0.113 -6.050 1.00 97.62 88 ALA A CA 1
ATOM 695 C C . ALA A 1 88 ? -9.181 -0.340 -4.626 1.00 97.62 88 ALA A C 1
ATOM 697 O O . ALA A 1 88 ? -10.091 -1.153 -4.463 1.00 9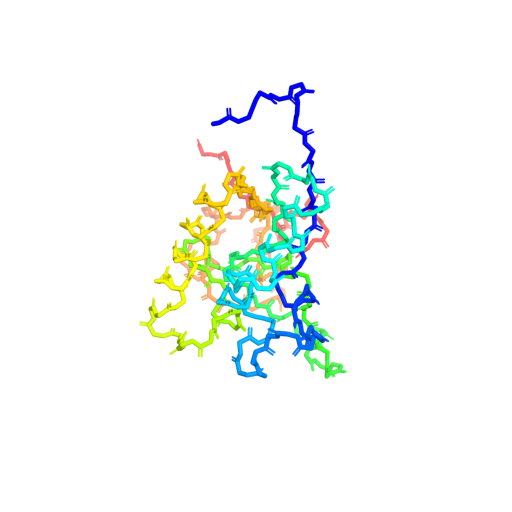7.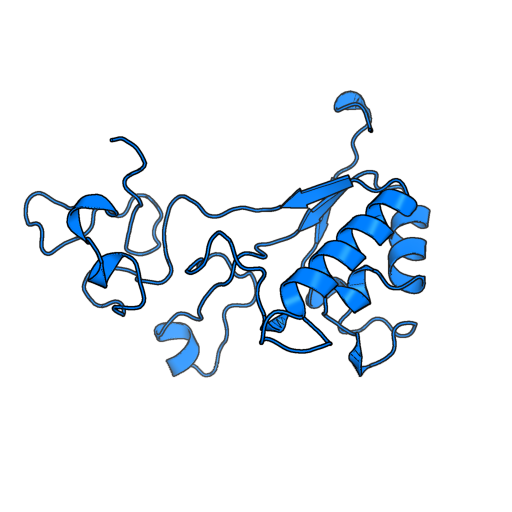62 88 ALA A O 1
ATOM 698 N N . TYR A 1 89 ? -8.497 0.168 -3.596 1.00 98.69 89 TYR A N 1
ATOM 699 C CA . TYR A 1 89 ? -8.869 -0.036 -2.196 1.00 98.69 89 TYR A CA 1
ATOM 700 C C . TYR A 1 89 ? -9.778 1.073 -1.652 1.00 98.69 89 TYR A C 1
ATOM 702 O O . TYR A 1 89 ? -10.154 1.017 -0.485 1.00 98.69 89 TYR A O 1
ATOM 710 N N . ALA A 1 90 ? -10.163 2.068 -2.454 1.00 98.38 90 ALA A N 1
ATOM 711 C CA . ALA A 1 90 ? -11.115 3.093 -2.042 1.00 98.38 90 ALA A CA 1
ATOM 712 C C . ALA A 1 90 ? -12.559 2.703 -2.396 1.00 98.38 90 ALA A C 1
ATOM 714 O O . ALA A 1 90 ? -12.829 2.171 -3.470 1.00 98.38 90 ALA A O 1
ATOM 715 N N . SER A 1 91 ? -13.501 3.014 -1.506 1.00 98.00 91 SER A N 1
ATOM 716 C CA . SER A 1 91 ? -14.944 2.860 -1.751 1.00 98.00 91 SER A CA 1
ATOM 717 C C . SER A 1 91 ? -15.594 4.084 -2.401 1.00 98.00 91 SER A C 1
ATOM 719 O O . SER A 1 91 ? -16.640 3.961 -3.035 1.00 98.00 91 SER A O 1
ATOM 721 N N . ARG A 1 92 ? -15.004 5.274 -2.232 1.00 94.56 92 ARG A N 1
ATOM 722 C CA . ARG A 1 92 ? -15.618 6.560 -2.614 1.00 94.56 92 ARG A CA 1
ATOM 723 C C . ARG A 1 92 ? -15.256 7.067 -4.012 1.00 94.56 92 ARG A C 1
ATOM 725 O O . ARG A 1 92 ? -15.918 7.980 -4.494 1.00 94.56 92 ARG A O 1
ATOM 732 N N . GLY A 1 93 ? -14.227 6.516 -4.652 1.00 93.94 93 GLY A N 1
ATOM 733 C CA . GLY A 1 93 ? -13.740 6.984 -5.953 1.00 93.94 93 GLY A CA 1
ATOM 734 C C . GLY A 1 93 ? -12.216 7.006 -6.057 1.00 93.94 93 GLY A C 1
ATOM 735 O O . GLY A 1 93 ? -11.511 6.623 -5.124 1.00 93.94 93 GLY A O 1
ATOM 736 N N . THR A 1 94 ? -11.715 7.435 -7.219 1.00 94.69 94 THR A N 1
ATOM 737 C CA . THR A 1 94 ? -10.288 7.370 -7.587 1.00 94.69 94 THR A CA 1
ATOM 738 C C . THR A 1 94 ? -9.713 8.698 -8.097 1.00 94.69 94 THR A C 1
ATOM 740 O O . THR A 1 94 ? -8.575 8.741 -8.568 1.00 94.69 94 THR A O 1
ATOM 743 N N . ARG A 1 95 ? -10.479 9.793 -8.037 1.00 95.69 95 ARG A N 1
ATOM 744 C CA . ARG A 1 95 ? -10.100 11.143 -8.496 1.00 95.69 95 ARG A CA 1
ATOM 745 C C . ARG A 1 95 ? -9.457 11.985 -7.386 1.00 95.69 95 ARG A C 1
ATOM 747 O O . ARG A 1 95 ? -9.298 13.192 -7.541 1.00 95.69 95 ARG A O 1
ATOM 754 N N . GLY A 1 96 ? -9.075 11.350 -6.280 1.00 96.25 96 GLY A N 1
ATOM 755 C CA . GLY A 1 96 ? -8.527 11.974 -5.076 1.00 96.25 96 GLY A CA 1
ATOM 756 C C . GLY A 1 96 ? -9.216 11.484 -3.801 1.00 96.25 96 GLY A C 1
ATOM 757 O O . GLY A 1 96 ? -8.653 11.598 -2.710 1.00 96.25 96 GLY A O 1
ATOM 758 N N . GLU A 1 97 ? -10.400 10.879 -3.919 1.00 97.81 97 GLU A N 1
ATOM 759 C CA . GLU A 1 97 ? -11.171 10.355 -2.792 1.00 97.81 97 GLU A CA 1
ATOM 760 C C . GLU A 1 97 ? -10.410 9.269 -2.021 1.00 97.81 97 GLU A C 1
ATOM 762 O O . GLU A 1 97 ? -10.527 9.206 -0.798 1.00 97.81 97 GLU A O 1
ATOM 767 N N . GLN A 1 98 ? -9.562 8.484 -2.694 1.00 97.88 98 GLN A N 1
ATOM 768 C CA . GLN A 1 98 ? -8.698 7.478 -2.075 1.00 97.88 98 GLN A CA 1
ATOM 769 C C . GLN A 1 98 ? -7.756 8.065 -1.014 1.00 97.88 98 GLN A C 1
ATOM 771 O O . GLN A 1 98 ? -7.501 7.425 0.003 1.00 97.88 98 GLN A O 1
ATOM 776 N N . VAL A 1 99 ? -7.284 9.302 -1.201 1.00 98.31 99 VAL A N 1
ATOM 777 C CA . VAL A 1 99 ? -6.412 9.987 -0.233 1.00 98.31 99 VAL A CA 1
ATOM 778 C C . VAL A 1 99 ? -7.203 10.361 1.017 1.00 98.31 99 VAL A C 1
ATOM 780 O O . VAL A 1 99 ? -6.754 10.131 2.142 1.00 98.31 99 VAL A O 1
ATOM 783 N N . GLY A 1 100 ? -8.402 10.917 0.821 1.00 98.25 100 GLY A N 1
ATOM 784 C CA . GLY A 1 100 ? -9.309 11.259 1.914 1.00 98.25 100 GLY A CA 1
ATOM 785 C C . GLY A 1 100 ? -9.735 10.025 2.706 1.00 98.25 100 GLY A C 1
ATOM 786 O O . GLY A 1 100 ? -9.642 10.024 3.930 1.00 98.25 100 GLY A O 1
ATOM 787 N N . GLU A 1 101 ? -10.131 8.955 2.016 1.00 98.69 101 GLU A N 1
ATOM 788 C CA . GLU A 1 101 ? -10.580 7.709 2.642 1.00 98.69 101 GLU A CA 1
ATOM 789 C C . GLU A 1 101 ? -9.454 7.001 3.411 1.00 98.69 101 GLU A C 1
ATOM 791 O O . GLU A 1 101 ? -9.674 6.550 4.535 1.00 98.69 101 GLU A O 1
ATOM 796 N N . PHE A 1 102 ? -8.231 6.968 2.869 1.00 98.75 102 PHE A N 1
ATOM 797 C CA . PHE A 1 102 ? -7.066 6.437 3.581 1.00 98.75 102 PHE A CA 1
ATOM 798 C C . PHE A 1 102 ? -6.783 7.220 4.870 1.00 98.75 102 PHE A C 1
ATOM 800 O O . PHE A 1 102 ? -6.568 6.639 5.935 1.00 98.75 102 PHE A O 1
ATOM 807 N N . ARG A 1 103 ? -6.843 8.556 4.810 1.00 98.69 103 ARG A N 1
ATOM 808 C CA . ARG A 1 103 ? -6.670 9.417 5.988 1.00 98.69 103 ARG A CA 1
ATOM 809 C C . ARG A 1 103 ? -7.758 9.177 7.036 1.00 98.69 103 ARG A C 1
ATOM 811 O O . ARG A 1 103 ? -7.451 9.168 8.227 1.00 98.69 103 ARG A O 1
ATOM 818 N N . ASP A 1 104 ? -9.007 9.005 6.613 1.00 98.69 104 ASP A N 1
ATOM 819 C CA . ASP A 1 104 ? -10.126 8.707 7.512 1.00 98.69 104 ASP A CA 1
ATOM 820 C C . ASP A 1 104 ? -9.919 7.354 8.215 1.00 98.69 104 ASP A C 1
ATOM 822 O O . ASP A 1 104 ? -10.120 7.257 9.426 1.00 98.69 104 ASP A O 1
ATOM 826 N N . MET A 1 105 ? -9.427 6.340 7.494 1.00 98.81 105 MET A N 1
ATOM 827 C CA . MET A 1 105 ? -9.063 5.038 8.062 1.00 98.81 105 MET A CA 1
ATOM 828 C C . MET A 1 105 ? -7.963 5.156 9.121 1.00 98.81 105 MET A C 1
ATOM 830 O O . MET A 1 105 ? -8.128 4.644 10.229 1.00 98.81 105 MET A O 1
ATOM 834 N N . VAL A 1 106 ? -6.876 5.876 8.827 1.00 98.88 106 VAL A N 1
ATOM 835 C CA . VAL A 1 106 ? -5.792 6.116 9.796 1.00 98.88 106 VAL A CA 1
ATOM 836 C C . VAL A 1 106 ? -6.318 6.839 11.040 1.00 98.88 106 VAL A C 1
ATOM 838 O O . VAL A 1 106 ? -6.018 6.434 12.161 1.00 98.88 106 VAL A O 1
ATOM 841 N N . ARG A 1 107 ? -7.160 7.870 10.875 1.00 98.88 107 ARG A N 1
ATOM 842 C CA . ARG A 1 107 ? -7.791 8.577 12.007 1.00 98.88 107 ARG A CA 1
ATOM 843 C C . ARG A 1 107 ? -8.647 7.644 12.862 1.00 98.88 107 ARG A C 1
ATOM 845 O O . ARG A 1 107 ? -8.590 7.740 14.085 1.00 98.88 107 ARG A O 1
ATOM 852 N N . ALA A 1 108 ? -9.417 6.754 12.240 1.00 98.81 108 ALA A N 1
ATOM 853 C CA . ALA A 1 108 ? -10.271 5.805 12.946 1.00 98.81 108 ALA A CA 1
ATOM 854 C C . ALA A 1 108 ? -9.458 4.764 13.739 1.00 98.81 108 ALA A C 1
ATOM 856 O O . ALA A 1 108 ? -9.775 4.499 14.899 1.00 98.81 108 ALA A O 1
ATOM 857 N N . LEU A 1 109 ? -8.376 4.233 13.158 1.00 98.75 109 LEU A N 1
ATOM 858 C CA . LEU A 1 109 ? -7.440 3.331 13.843 1.00 98.75 109 LEU A CA 1
ATOM 859 C C . LEU A 1 109 ? -6.741 4.033 15.015 1.00 98.75 109 LEU A C 1
ATOM 861 O O . LEU A 1 109 ? -6.746 3.518 16.131 1.00 98.75 109 LEU A O 1
ATOM 865 N N . HIS A 1 110 ? -6.251 5.258 14.813 1.00 98.75 110 HIS A N 1
ATOM 866 C CA . HIS A 1 110 ? -5.633 6.042 15.884 1.00 98.75 110 HIS A CA 1
ATOM 867 C C . HIS A 1 110 ? -6.615 6.360 17.019 1.00 98.75 110 HIS A C 1
ATOM 869 O O . HIS A 1 110 ? -6.257 6.238 18.188 1.00 98.75 110 HIS A O 1
ATOM 875 N N . ALA A 1 111 ? -7.866 6.712 16.707 1.00 98.56 111 ALA A N 1
ATOM 876 C CA . ALA A 1 111 ? -8.914 6.902 17.714 1.00 98.56 111 ALA A CA 1
ATOM 877 C C . ALA A 1 111 ? -9.244 5.600 18.469 1.00 98.56 111 ALA A C 1
ATOM 879 O O . ALA A 1 111 ? -9.692 5.627 19.616 1.00 98.56 111 ALA A O 1
ATOM 880 N N . ALA A 1 112 ? -8.997 4.446 17.846 1.00 98.19 112 ALA A N 1
ATOM 881 C CA . ALA A 1 112 ? -9.067 3.139 18.481 1.00 98.19 112 ALA A CA 1
ATOM 882 C C . ALA A 1 112 ? -7.804 2.769 19.286 1.00 98.19 112 ALA A C 1
ATOM 884 O O . ALA A 1 112 ? -7.827 1.739 19.956 1.00 98.19 112 ALA A O 1
ATOM 885 N N . GLY A 1 113 ? -6.756 3.597 19.276 1.00 97.94 113 GLY A N 1
ATOM 886 C CA . GLY A 1 113 ? -5.477 3.313 19.931 1.00 97.94 113 GLY A CA 1
ATOM 887 C C . GLY A 1 113 ? -4.588 2.337 19.156 1.00 97.94 113 GLY A C 1
ATOM 888 O O . GLY A 1 113 ? -3.697 1.747 19.754 1.00 97.94 113 GLY A O 1
ATOM 889 N N . ILE A 1 114 ? -4.838 2.155 17.856 1.00 98.75 114 ILE A N 1
ATOM 890 C CA . ILE A 1 114 ? -4.121 1.221 16.983 1.00 98.75 114 ILE A CA 1
ATOM 891 C C . ILE A 1 114 ? -3.202 2.020 16.059 1.00 98.75 114 ILE A C 1
ATOM 893 O O . ILE A 1 114 ? -3.666 2.900 15.334 1.00 98.75 114 ILE A O 1
ATOM 897 N N . GLU A 1 115 ? -1.907 1.723 16.083 1.00 98.81 115 GLU A N 1
ATOM 898 C CA . GLU A 1 115 ? -0.911 2.334 15.198 1.00 98.81 115 GLU A CA 1
ATOM 899 C C . GLU A 1 115 ? -0.984 1.734 13.784 1.00 98.81 115 GLU A C 1
ATOM 901 O O . GLU A 1 115 ? -1.456 0.612 13.591 1.00 98.81 115 GLU A O 1
ATOM 906 N N . VAL A 1 116 ? -0.540 2.492 12.779 1.00 98.75 116 VAL A N 1
ATOM 907 C CA . VAL A 1 116 ? -0.561 2.070 11.371 1.00 98.75 116 VAL A CA 1
ATOM 908 C C . VAL A 1 116 ? 0.857 2.068 10.824 1.00 98.75 116 VAL A C 1
ATOM 910 O O . VAL A 1 116 ? 1.512 3.110 10.788 1.00 98.75 116 VAL A O 1
ATOM 913 N N . ILE A 1 117 ? 1.305 0.903 10.373 1.00 98.75 117 ILE A N 1
ATOM 914 C CA . ILE A 1 117 ? 2.589 0.685 9.711 1.00 98.75 117 ILE A CA 1
ATOM 915 C C . ILE A 1 117 ? 2.298 0.297 8.265 1.00 98.75 117 ILE A C 1
ATOM 917 O O . ILE A 1 117 ? 1.334 -0.418 7.989 1.00 98.75 117 ILE A O 1
ATOM 921 N N . LEU A 1 118 ? 3.089 0.822 7.334 1.00 98.75 118 LEU A N 1
ATOM 922 C CA . LEU A 1 118 ? 2.925 0.555 5.910 1.00 98.75 118 LEU A CA 1
ATOM 923 C C . LEU A 1 118 ? 4.093 -0.285 5.426 1.00 98.75 118 LEU A C 1
ATOM 925 O O . LEU A 1 118 ? 5.244 0.127 5.585 1.00 98.75 118 LEU A O 1
ATOM 929 N N . ASP A 1 119 ? 3.783 -1.403 4.785 1.00 98.56 119 ASP A N 1
ATOM 930 C CA . ASP A 1 119 ? 4.744 -2.095 3.947 1.00 98.56 119 ASP A CA 1
ATOM 931 C C . ASP A 1 119 ? 5.019 -1.242 2.696 1.00 98.56 119 ASP A C 1
ATOM 933 O O . ASP A 1 119 ? 4.098 -0.800 1.991 1.00 98.56 119 ASP A O 1
ATOM 937 N N . VAL A 1 120 ? 6.298 -0.951 2.453 1.00 98.12 120 VAL A N 1
ATOM 938 C CA . VAL A 1 120 ? 6.753 -0.024 1.417 1.00 98.12 120 VAL A CA 1
ATOM 939 C C . VAL A 1 120 ? 7.779 -0.670 0.494 1.00 98.12 120 VAL A C 1
ATOM 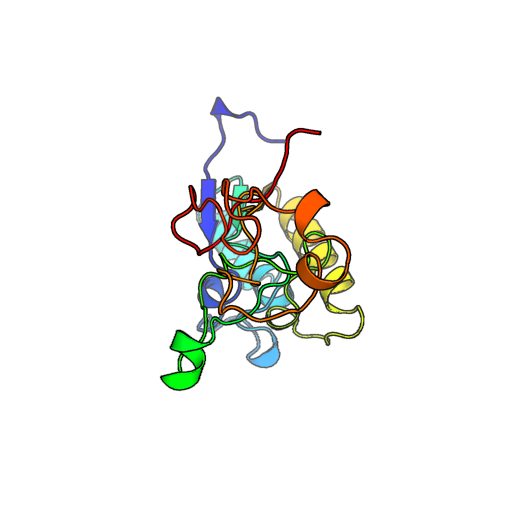941 O O . VAL A 1 120 ? 8.829 -1.159 0.906 1.00 98.12 120 VAL A O 1
ATOM 944 N N . VAL A 1 121 ? 7.513 -0.575 -0.808 1.00 97.62 121 VAL A N 1
ATOM 945 C CA . VAL A 1 121 ? 8.409 -1.071 -1.856 1.00 97.62 121 VAL A CA 1
ATOM 946 C C . VAL A 1 121 ? 9.152 0.097 -2.488 1.00 97.62 121 VAL A C 1
ATOM 948 O O . VAL A 1 121 ? 8.623 0.752 -3.377 1.00 97.62 121 VAL A O 1
ATOM 951 N N . TYR A 1 122 ? 10.384 0.345 -2.046 1.00 97.62 122 TYR A N 1
ATOM 952 C CA . TYR A 1 122 ? 11.284 1.355 -2.634 1.00 97.62 122 TYR A CA 1
ATOM 953 C C . TYR A 1 122 ? 12.453 0.752 -3.425 1.00 97.62 122 TYR A C 1
ATOM 955 O O . TYR A 1 122 ? 13.311 1.474 -3.923 1.00 97.62 122 TYR A O 1
ATOM 963 N N . ASN A 1 123 ? 12.524 -0.574 -3.524 1.00 97.38 123 ASN A N 1
ATOM 964 C CA . ASN A 1 123 ? 13.648 -1.261 -4.160 1.00 97.38 123 ASN A CA 1
ATOM 965 C C . ASN A 1 123 ? 13.458 -1.455 -5.681 1.00 97.38 123 ASN A C 1
ATOM 967 O O . ASN A 1 123 ? 14.453 -1.451 -6.405 1.00 97.38 123 ASN A O 1
ATOM 971 N N . HIS A 1 124 ? 12.219 -1.560 -6.177 1.00 98.06 124 HIS A N 1
ATOM 972 C CA . HIS A 1 124 ? 11.875 -1.698 -7.598 1.00 98.06 124 HIS A CA 1
ATOM 973 C C . HIS A 1 124 ? 10.567 -0.967 -7.957 1.00 98.06 124 HIS A C 1
ATOM 975 O O . HIS A 1 124 ? 9.894 -0.385 -7.101 1.00 98.06 124 HIS A O 1
ATOM 981 N N . THR A 1 125 ? 10.214 -1.006 -9.244 1.00 98.25 125 THR A N 1
ATOM 982 C CA . THR A 1 125 ? 8.982 -0.429 -9.809 1.00 98.25 125 THR A CA 1
ATOM 983 C C . THR A 1 125 ? 8.233 -1.423 -10.697 1.00 98.25 125 THR A C 1
ATOM 985 O O . THR A 1 125 ? 8.838 -2.347 -11.246 1.00 98.25 125 THR A O 1
ATOM 988 N N . ALA A 1 126 ? 6.962 -1.124 -10.963 1.00 97.94 126 ALA A N 1
ATOM 989 C CA . ALA A 1 126 ? 6.110 -1.806 -11.943 1.00 97.94 126 ALA A CA 1
ATOM 990 C C . ALA A 1 126 ? 6.540 -1.707 -13.413 1.00 97.94 126 ALA A C 1
ATOM 992 O O . ALA A 1 126 ? 5.897 -2.307 -14.275 1.00 97.94 126 ALA A O 1
ATOM 993 N N . GLU A 1 127 ? 7.619 -0.991 -13.728 1.00 98.12 127 GLU A N 1
ATOM 994 C CA . GLU A 1 127 ? 8.120 -0.887 -15.103 1.00 98.12 127 GLU A CA 1
ATOM 995 C C . GLU A 1 127 ? 8.948 -2.113 -15.535 1.00 98.12 127 GLU A C 1
ATOM 997 O O . GLU A 1 127 ? 9.333 -2.202 -16.696 1.00 98.12 127 GLU A O 1
ATOM 1002 N N . ALA A 1 128 ? 9.170 -3.088 -14.639 1.00 97.19 128 ALA A N 1
ATOM 1003 C CA . ALA A 1 128 ? 9.871 -4.357 -14.892 1.00 97.19 128 ALA A CA 1
ATOM 1004 C C . ALA A 1 128 ? 11.248 -4.188 -15.587 1.00 97.19 128 ALA A C 1
ATOM 1006 O O . ALA A 1 128 ? 11.917 -3.173 -15.384 1.00 97.19 128 ALA A O 1
ATOM 1007 N N . ASP A 1 129 ? 11.708 -5.191 -16.344 1.00 96.94 129 ASP A N 1
ATOM 1008 C CA . ASP A 1 129 ? 12.978 -5.177 -17.093 1.00 96.94 129 ASP A CA 1
ATOM 1009 C C . ASP A 1 129 ? 12.861 -4.388 -18.414 1.00 96.94 129 ASP A C 1
ATOM 1011 O O . ASP A 1 129 ? 11.864 -3.710 -18.670 1.00 96.94 129 ASP A O 1
ATOM 1015 N N . GLU A 1 130 ? 13.850 -4.473 -19.304 1.00 96.75 130 GLU A N 1
ATOM 1016 C CA . GLU A 1 130 ? 13.838 -3.782 -20.601 1.00 96.75 130 GLU A CA 1
ATOM 1017 C C . GLU A 1 130 ? 12.668 -4.140 -21.531 1.00 96.75 130 GLU A C 1
ATOM 1019 O O . GLU A 1 130 ? 12.389 -3.387 -22.462 1.00 96.75 130 GLU A O 1
ATOM 1024 N N . ARG A 1 131 ? 11.964 -5.251 -21.283 1.00 96.19 131 ARG A N 1
ATOM 1025 C CA . ARG A 1 131 ? 10.753 -5.662 -22.015 1.00 96.19 131 ARG A CA 1
ATOM 1026 C C . ARG A 1 131 ? 9.468 -5.208 -21.323 1.00 96.19 131 ARG A C 1
ATOM 1028 O O . ARG A 1 131 ? 8.385 -5.379 -21.879 1.00 96.19 131 ARG A O 1
ATOM 1035 N N . GLY A 1 132 ? 9.588 -4.660 -20.118 1.00 96.06 132 GLY A N 1
ATOM 1036 C CA . GLY A 1 132 ? 8.501 -4.066 -19.360 1.00 96.06 132 GLY A CA 1
ATOM 1037 C C . GLY A 1 132 ? 7.950 -2.775 -19.972 1.00 96.06 132 GLY A C 1
ATOM 1038 O O . GLY A 1 132 ? 8.527 -2.215 -20.911 1.00 96.06 132 GLY A O 1
ATOM 1039 N N . PRO A 1 133 ? 6.814 -2.291 -19.449 1.00 96.56 133 PRO A N 1
ATOM 1040 C CA . PRO A 1 133 ? 6.160 -1.099 -19.964 1.00 96.56 133 PRO A CA 1
ATOM 1041 C C . PRO A 1 133 ? 6.940 0.178 -19.619 1.00 96.56 133 PRO A C 1
ATOM 1043 O O . PRO A 1 133 ? 7.712 0.222 -18.663 1.00 96.56 133 PRO A O 1
ATOM 1046 N N . THR A 1 134 ? 6.671 1.245 -20.370 1.00 97.56 134 THR A N 1
ATOM 1047 C CA . THR A 1 134 ? 7.090 2.611 -20.030 1.00 97.56 134 THR A CA 1
ATOM 1048 C C . THR A 1 134 ? 5.868 3.368 -19.520 1.00 97.56 134 THR A C 1
ATOM 1050 O O . THR A 1 134 ? 5.015 3.770 -20.309 1.00 97.56 134 THR A O 1
ATOM 1053 N N . LEU A 1 135 ? 5.759 3.513 -18.203 1.00 96.62 135 LEU A N 1
ATOM 1054 C CA . LEU A 1 135 ? 4.627 4.117 -17.496 1.00 96.62 135 LEU A CA 1
ATOM 1055 C C . LEU A 1 135 ? 4.995 5.436 -16.801 1.00 96.62 135 LEU A C 1
ATOM 1057 O O . LEU A 1 135 ? 4.141 6.311 -16.695 1.00 96.62 135 LEU A O 1
ATOM 1061 N N . SER A 1 136 ? 6.220 5.566 -16.278 1.00 97.50 136 SER A N 1
ATOM 1062 C CA . SER A 1 136 ? 6.628 6.684 -15.419 1.00 97.50 136 SER A CA 1
ATOM 1063 C C . SER A 1 136 ? 8.137 6.968 -15.503 1.00 97.50 136 SER A C 1
ATOM 1065 O O . SER A 1 136 ? 8.591 7.608 -16.455 1.00 97.50 136 SER A O 1
ATOM 1067 N N . LEU A 1 137 ? 8.925 6.499 -14.531 1.00 97.69 137 LEU A N 1
ATOM 1068 C CA . LEU A 1 137 ? 10.319 6.878 -14.297 1.00 97.69 137 LEU A CA 1
ATOM 1069 C C . LEU A 1 137 ? 11.215 6.556 -15.492 1.00 97.69 137 LEU A C 1
ATOM 1071 O O . LEU A 1 137 ? 12.073 7.364 -15.847 1.00 97.69 137 LEU A O 1
ATOM 1075 N N . ARG A 1 138 ? 10.975 5.422 -16.161 1.00 97.69 138 ARG A N 1
ATOM 1076 C CA . ARG A 1 138 ? 11.685 5.019 -17.384 1.00 97.69 138 ARG A CA 1
ATOM 1077 C C . ARG A 1 138 ? 11.570 6.069 -18.483 1.00 97.69 138 ARG A C 1
ATOM 1079 O O . ARG A 1 138 ? 12.546 6.336 -19.177 1.00 97.69 138 ARG A O 1
ATOM 1086 N N . GLY A 1 139 ? 10.380 6.642 -18.654 1.00 97.88 139 GLY A N 1
ATOM 1087 C CA . GLY A 1 139 ? 10.111 7.654 -19.675 1.00 97.88 139 GLY A CA 1
ATOM 1088 C C . GLY A 1 139 ? 10.620 9.046 -19.301 1.00 97.88 139 GLY A C 1
ATOM 1089 O O . GLY A 1 139 ? 10.894 9.842 -20.193 1.00 97.88 139 GLY A O 1
ATOM 1090 N N . ILE A 1 140 ? 10.751 9.330 -18.002 1.00 97.94 140 ILE A N 1
ATOM 1091 C CA . ILE A 1 140 ? 11.209 10.625 -17.484 1.00 97.94 140 ILE A CA 1
ATOM 1092 C C . ILE A 1 140 ? 12.741 10.697 -17.492 1.00 97.94 140 ILE A C 1
ATOM 1094 O O . ILE A 1 140 ? 13.307 11.573 -18.138 1.00 97.94 140 ILE A O 1
ATOM 1098 N N . ASP A 1 141 ? 13.411 9.776 -16.792 1.00 97.44 141 ASP A N 1
ATOM 1099 C CA . ASP A 1 141 ? 14.874 9.668 -16.768 1.00 97.44 141 ASP A CA 1
ATOM 1100 C C . ASP A 1 141 ? 15.323 8.253 -16.370 1.00 97.44 141 ASP A C 1
ATOM 1102 O O . ASP A 1 141 ? 15.653 7.959 -15.217 1.00 97.44 141 ASP A O 1
ATOM 1106 N N . ASN A 1 142 ? 15.375 7.352 -17.352 1.00 97.75 142 ASN A N 1
ATOM 1107 C CA . ASN A 1 142 ? 15.749 5.961 -17.114 1.00 97.75 142 ASN A CA 1
ATOM 1108 C C . ASN A 1 142 ? 17.106 5.789 -16.405 1.00 97.75 142 ASN A C 1
ATOM 1110 O O . ASN A 1 142 ? 17.258 4.925 -15.542 1.00 97.75 142 ASN A O 1
ATOM 1114 N N . ARG A 1 143 ? 18.111 6.589 -16.785 1.00 95.94 143 ARG A N 1
ATOM 1115 C CA . ARG A 1 143 ? 19.471 6.474 -16.235 1.00 95.94 143 ARG A CA 1
ATOM 1116 C C . ARG A 1 143 ? 19.552 7.053 -14.827 1.00 95.94 143 ARG A C 1
ATOM 1118 O O . ARG A 1 143 ? 20.310 6.527 -14.017 1.00 95.94 143 ARG A O 1
ATOM 1125 N N . GLY A 1 144 ? 18.793 8.111 -14.552 1.00 96.38 144 GLY A N 1
ATOM 1126 C CA . GLY A 1 144 ? 18.701 8.713 -13.227 1.00 96.38 144 GLY A CA 1
ATOM 1127 C C . GLY A 1 144 ? 18.030 7.790 -12.211 1.00 96.38 144 GLY A C 1
ATOM 1128 O O . GLY A 1 144 ? 18.533 7.651 -11.096 1.00 96.38 144 GLY A O 1
ATOM 1129 N N . TYR A 1 145 ? 16.937 7.124 -12.601 1.00 97.62 145 TYR A N 1
ATOM 1130 C CA . TYR A 1 145 ? 16.109 6.340 -11.678 1.00 97.62 145 TYR A CA 1
ATOM 1131 C C . TYR A 1 145 ? 16.526 4.879 -11.500 1.00 97.62 145 TYR A C 1
ATOM 1133 O O . TYR A 1 145 ? 16.277 4.322 -10.430 1.00 97.62 145 TYR A O 1
ATOM 1141 N N . TYR A 1 146 ? 17.150 4.234 -12.490 1.00 98.12 146 TYR A N 1
ATOM 1142 C CA . TYR A 1 146 ? 17.424 2.795 -12.435 1.00 98.12 146 TYR A CA 1
ATOM 1143 C C . TYR A 1 146 ? 18.904 2.449 -12.445 1.00 98.12 146 TYR A C 1
ATOM 1145 O O . TYR A 1 146 ? 19.726 3.068 -13.118 1.00 98.12 146 TYR A O 1
ATOM 1153 N N . ARG A 1 147 ? 19.247 1.368 -11.742 1.00 97.38 147 ARG A N 1
ATOM 1154 C CA . ARG A 1 147 ? 20.570 0.754 -11.853 1.00 97.38 147 ARG A CA 1
ATOM 1155 C C . ARG A 1 147 ? 20.666 -0.003 -13.174 1.00 97.38 147 ARG A C 1
ATOM 1157 O O . ARG A 1 147 ? 20.006 -1.023 -13.359 1.00 97.38 147 ARG A O 1
ATOM 1164 N N . LEU A 1 148 ? 21.528 0.460 -14.072 1.00 97.50 148 LEU A N 1
ATOM 1165 C CA . LEU A 1 148 ? 21.758 -0.172 -15.374 1.00 97.50 148 LEU A CA 1
ATOM 1166 C C . LEU A 1 148 ? 23.019 -1.050 -15.367 1.00 97.50 148 LEU A C 1
ATOM 1168 O O . LEU A 1 148 ? 23.917 -0.896 -14.530 1.00 97.50 148 LEU A O 1
ATOM 1172 N N . LYS A 1 149 ? 23.076 -2.025 -16.277 1.00 97.31 149 LYS A N 1
ATOM 1173 C CA . LYS A 1 149 ? 24.288 -2.818 -16.541 1.00 97.31 149 LYS A CA 1
ATOM 1174 C C . LYS A 1 149 ? 25.305 -1.984 -17.336 1.00 97.31 149 LYS A C 1
ATOM 1176 O O . LYS A 1 149 ? 25.067 -0.817 -17.627 1.00 97.31 149 LYS A O 1
ATOM 1181 N N . GLU A 1 150 ? 26.455 -2.582 -17.657 1.00 96.25 150 GLU A N 1
ATOM 1182 C CA . GLU A 1 150 ? 27.445 -1.957 -18.552 1.00 96.25 150 GLU A CA 1
ATOM 1183 C C . GLU A 1 150 ? 26.843 -1.638 -19.925 1.00 96.25 150 GLU A C 1
ATOM 1185 O O . GLU A 1 150 ? 27.054 -0.548 -20.443 1.00 96.25 150 GLU A O 1
ATOM 1190 N N . ASP A 1 151 ? 26.031 -2.554 -20.468 1.00 96.56 151 ASP A N 1
ATOM 1191 C CA . ASP A 1 151 ? 25.087 -2.234 -21.539 1.00 96.56 151 ASP A CA 1
AT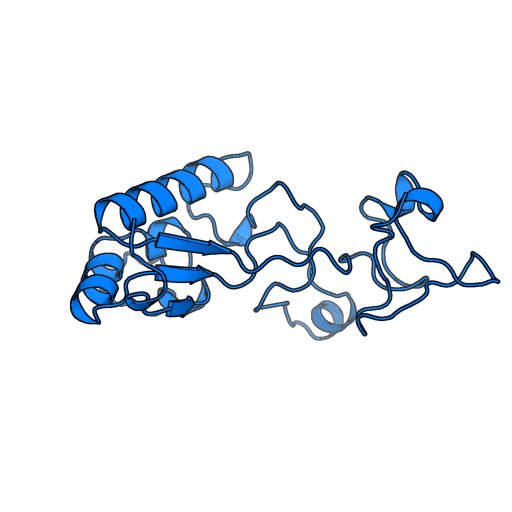OM 1192 C C . ASP A 1 151 ? 23.875 -1.500 -20.933 1.00 96.56 151 ASP A C 1
ATOM 1194 O O . ASP A 1 151 ? 23.062 -2.136 -20.246 1.00 96.56 151 ASP A O 1
ATOM 1198 N N . PRO A 1 152 ? 23.711 -0.185 -21.187 1.00 93.94 152 PRO A N 1
ATOM 1199 C CA . PRO A 1 152 ? 22.663 0.621 -20.569 1.00 93.94 152 PRO A CA 1
ATOM 1200 C C . PRO A 1 152 ? 21.258 0.286 -21.088 1.00 93.94 152 PRO A C 1
ATOM 1202 O O . PRO A 1 152 ? 20.279 0.838 -20.591 1.00 93.94 152 PRO A O 1
ATOM 1205 N N . ARG A 1 153 ? 21.126 -0.616 -22.071 1.00 95.38 153 ARG A N 1
ATOM 1206 C CA . ARG A 1 153 ? 19.828 -1.161 -22.494 1.00 95.38 153 ARG A CA 1
ATOM 1207 C C . ARG A 1 153 ? 19.234 -2.137 -21.480 1.00 95.38 153 ARG A C 1
ATOM 1209 O O . ARG A 1 153 ? 18.051 -2.432 -21.582 1.00 95.38 153 ARG A O 1
ATOM 1216 N N . ARG A 1 154 ? 20.038 -2.664 -20.549 1.00 97.75 154 ARG A N 1
ATOM 1217 C CA . ARG A 1 154 ? 19.638 -3.711 -19.597 1.00 97.75 154 ARG A CA 1
ATOM 1218 C C . ARG A 1 154 ? 19.733 -3.228 -18.154 1.00 97.75 154 ARG A C 1
ATOM 1220 O O . ARG A 1 154 ? 20.651 -2.494 -17.784 1.00 97.75 154 ARG A O 1
ATOM 1227 N N . TYR A 1 155 ? 18.832 -3.725 -17.315 1.00 98.19 155 TYR A N 1
ATOM 1228 C CA . TYR A 1 155 ? 18.720 -3.345 -15.906 1.00 98.19 155 TYR A CA 1
ATOM 1229 C C . TYR A 1 155 ? 19.523 -4.296 -15.015 1.00 98.19 155 TYR A C 1
ATOM 1231 O O . TYR A 1 155 ? 19.611 -5.497 -15.280 1.00 98.19 155 TYR A O 1
ATOM 1239 N N . ARG A 1 156 ? 20.135 -3.774 -13.947 1.00 97.38 156 ARG A N 1
ATOM 1240 C CA . ARG A 1 156 ? 20.623 -4.597 -12.834 1.00 97.38 156 ARG A CA 1
ATOM 1241 C C . ARG A 1 156 ? 19.430 -4.920 -11.950 1.00 97.38 156 ARG A C 1
ATOM 1243 O O . ARG A 1 156 ? 18.807 -4.012 -11.409 1.00 97.38 156 ARG A O 1
ATOM 1250 N N . ASP A 1 157 ? 19.147 -6.206 -11.815 1.00 97.19 157 ASP A N 1
ATOM 1251 C CA . ASP A 1 157 ? 18.038 -6.697 -11.015 1.00 97.19 157 ASP A CA 1
ATOM 1252 C C . ASP A 1 157 ? 18.563 -7.419 -9.772 1.00 97.19 157 ASP A C 1
ATOM 1254 O O . ASP A 1 157 ? 19.014 -8.561 -9.843 1.00 97.19 157 ASP A O 1
ATOM 1258 N N . PHE A 1 158 ? 18.544 -6.716 -8.642 1.00 97.00 158 PHE A N 1
ATOM 1259 C CA . PHE A 1 158 ? 18.841 -7.267 -7.321 1.00 97.00 158 PHE A CA 1
ATOM 1260 C C . PHE A 1 158 ? 17.570 -7.632 -6.542 1.00 97.00 158 PHE A C 1
ATOM 1262 O O . PHE A 1 158 ? 17.670 -8.142 -5.430 1.00 97.00 158 PHE A O 1
ATOM 1269 N N . THR A 1 159 ? 16.387 -7.344 -7.093 1.00 96.44 159 THR A N 1
ATOM 1270 C CA . THR A 1 159 ? 15.092 -7.559 -6.431 1.00 96.44 159 THR A CA 1
ATOM 1271 C C . THR A 1 159 ? 14.396 -8.827 -6.917 1.00 96.44 159 THR A C 1
ATOM 1273 O O . THR A 1 159 ? 13.554 -9.368 -6.208 1.00 96.44 159 THR A O 1
ATOM 1276 N N . GLY A 1 160 ? 14.764 -9.321 -8.102 1.00 97.25 160 GLY A N 1
ATOM 1277 C CA . GLY A 1 160 ? 14.059 -10.390 -8.805 1.00 97.25 160 GLY A CA 1
ATOM 1278 C C . GLY A 1 160 ? 12.806 -9.899 -9.540 1.00 97.25 160 GLY A C 1
ATOM 1279 O O . GLY A 1 160 ? 12.016 -10.724 -9.998 1.00 97.25 160 GLY A O 1
ATOM 1280 N N . CYS A 1 161 ? 12.607 -8.579 -9.647 1.00 97.19 161 CYS A N 1
ATOM 1281 C CA . CYS A 1 161 ? 11.414 -7.949 -10.225 1.00 97.19 161 CYS A CA 1
ATOM 1282 C C . CYS A 1 161 ? 11.699 -7.224 -11.557 1.00 97.19 161 CYS A C 1
ATOM 1284 O O . CYS A 1 161 ? 10.887 -6.434 -12.038 1.00 97.19 161 CYS A O 1
ATOM 1286 N N . GLY A 1 162 ? 12.858 -7.467 -12.168 1.00 97.44 162 GLY A N 1
ATOM 1287 C CA . GLY A 1 162 ? 13.272 -6.934 -13.467 1.00 97.44 162 GLY A CA 1
ATOM 1288 C C . GLY A 1 162 ? 14.048 -5.617 -13.409 1.00 97.44 162 GLY A C 1
ATOM 1289 O O . GLY A 1 162 ? 14.842 -5.344 -14.307 1.00 97.44 162 GLY A O 1
ATOM 1290 N N . ASN A 1 163 ? 13.892 -4.815 -12.353 1.00 98.19 163 ASN A N 1
ATOM 1291 C CA . ASN A 1 163 ? 14.666 -3.588 -12.153 1.00 98.19 163 ASN A CA 1
ATOM 1292 C C . ASN A 1 163 ? 15.058 -3.375 -10.686 1.00 98.19 163 ASN A C 1
ATOM 1294 O O . ASN A 1 163 ? 14.564 -4.020 -9.763 1.00 98.19 163 ASN A O 1
ATOM 1298 N N . THR A 1 164 ? 15.989 -2.451 -10.467 1.00 98.25 164 THR A N 1
ATOM 1299 C CA . THR A 1 164 ? 16.336 -1.947 -9.138 1.00 98.25 164 THR A CA 1
ATOM 1300 C C . THR A 1 164 ? 16.473 -0.435 -9.201 1.00 98.25 164 THR A C 1
ATOM 1302 O O . THR A 1 164 ? 17.186 0.086 -10.067 1.00 98.25 164 THR A O 1
ATOM 1305 N N . LEU A 1 165 ? 15.809 0.267 -8.284 1.00 97.25 165 LEU A N 1
ATOM 1306 C CA . LEU A 1 165 ? 15.926 1.714 -8.164 1.00 97.25 165 LEU A CA 1
ATOM 1307 C C . LEU A 1 165 ? 17.348 2.129 -7.774 1.00 97.25 165 LEU A C 1
ATOM 1309 O O . LEU A 1 165 ? 18.034 1.491 -6.965 1.00 97.25 165 LEU A O 1
ATOM 1313 N N . ASN A 1 166 ? 17.793 3.237 -8.352 1.00 95.56 166 ASN A N 1
ATOM 1314 C CA . ASN A 1 166 ? 19.042 3.876 -7.995 1.00 95.56 166 ASN A CA 1
ATOM 1315 C C . ASN A 1 166 ? 18.830 4.846 -6.825 1.00 95.56 166 ASN A C 1
ATOM 1317 O O . ASN A 1 166 ? 18.516 6.014 -7.012 1.00 95.56 166 ASN A O 1
ATOM 1321 N N . VAL A 1 167 ? 18.998 4.336 -5.605 1.00 87.31 167 VAL A N 1
ATOM 1322 C CA . VAL A 1 167 ? 18.816 5.095 -4.351 1.00 87.31 167 VAL A CA 1
ATOM 1323 C C . VAL A 1 167 ? 20.084 5.802 -3.859 1.00 87.31 167 VAL A C 1
ATOM 1325 O O . VAL A 1 167 ? 20.100 6.335 -2.755 1.00 87.31 167 VAL A O 1
ATOM 1328 N N . VAL A 1 168 ? 21.163 5.770 -4.644 1.00 72.69 168 VAL A N 1
ATOM 1329 C CA . VAL A 1 168 ? 22.429 6.430 -4.312 1.00 72.69 168 VAL A CA 1
ATOM 1330 C C . VAL A 1 168 ? 22.711 7.416 -5.435 1.00 72.69 168 VAL A C 1
ATOM 1332 O O . VAL A 1 168 ? 23.074 7.012 -6.542 1.00 72.69 168 VAL A O 1
ATOM 1335 N N . GLN A 1 169 ? 22.474 8.692 -5.156 1.00 54.66 169 GLN A N 1
ATOM 1336 C CA . GLN A 1 169 ? 22.981 9.805 -5.949 1.00 54.66 169 GLN A CA 1
ATOM 1337 C C . GLN A 1 169 ? 23.995 10.563 -5.104 1.00 54.66 169 GLN A C 1
ATOM 1339 O O . GLN A 1 169 ? 23.711 10.758 -3.900 1.00 54.66 169 GLN A O 1
#

Secondary structure (DSSP, 8-state):
---GGG--EEEE-HHHHHHT-TTS-GGGTTSHHHHTSHHHHHHHHHHT-SEEEES--EEE---HHHHTTT---SS---EEEEEEE-GGG-SS-SSSHHHHHHHHHHHHHHHTT-EEEE----S--TT-STTS--SSHHHHHHHHHB-B-SSTTSB--SSSSS--B----

Sequence (169 aa):
KTPWADTVLYEVHVKGFTMRHPGIPAHLRGTYAGLAHPAALAHLKRLGVTAVELLPVHQFAHEDHLLRRGLTNYWGYNSIGYFAPHAAYASRGTRGEQVGEFRDMVRALHAAGIEVILDVVYNHTAEADERGPTLSLRGIDNRGYYRLKEDPRRYRDFTGCGNTLNVVQ

Radius of gy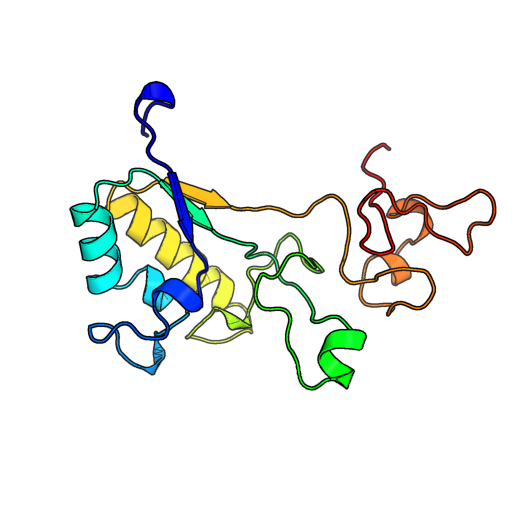ration: 18.14 Å; Cα contacts (8 Å, |Δi|>4): 300; chains: 1; bounding box: 49×27×47 Å

Foldseek 3Di:
DDDPVRAAEAEDELQVQFCPPPPFPNLLHSALVSCLDPVNLVVCVVVPGQEYEYQAFAAFAF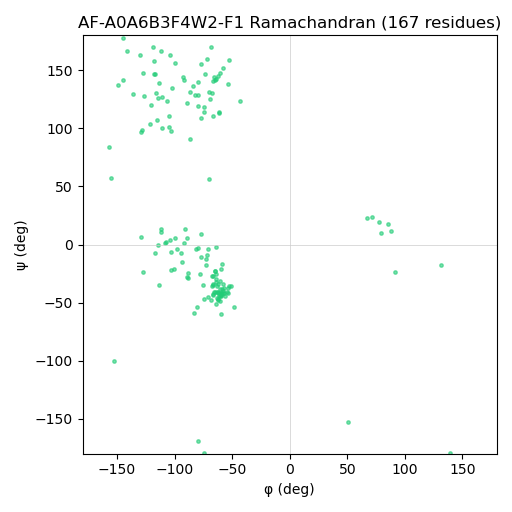APVQVVVVHGDRRRLAHDGQPFGHQVRHSPGRPCVNVVSNVSSCVSCVVSNYHYHYDDRQFDHNQAWLVRDDDPPCVVPVPQFWDADVPNSTEDDPPVRRTTTDPDD

Solvent-accessible surface area (backbone atoms only — not comparable to full-atom values): 9425 Å² total; per-residue (Å²): 135,79,55,78,93,74,58,36,80,40,80,40,46,59,40,72,73,24,56,80,42,83,81,46,62,78,78,31,36,18,9,36,57,23,58,40,28,68,58,44,47,52,48,46,59,73,73,63,50,37,27,39,32,32,48,38,45,38,21,47,57,64,53,67,77,36,51,79,69,78,43,71,65,78,67,32,93,23,29,74,32,88,90,38,56,32,40,88,36,34,65,83,38,69,92,56,45,21,56,55,40,45,51,50,21,51,51,44,34,48,76,71,65,27,45,84,45,74,47,77,70,78,58,42,45,53,38,34,32,74,88,40,61,79,85,53,58,61,72,76,41,42,76,71,45,34,36,55,42,94,59,74,78,38,50,36,54,86,72,81,52,35,19,20,47,44,88,78,130

Mean predicted aligned error: 2.82 Å